Protein AF-A0A935VT20-F1 (afdb_monomer_lite)

pLDDT: mean 92.86, std 7.58, range [45.41, 98.56]

Secondary structure (DSSP, 8-state):
-HHHHHHHHHHHHHHHHHSS-S-SSPEEEETTEEE-HHHHHHHGGGTTSPP---TTT--HHHHHH----HHHHHHHHHHHHHHTTS-HHHHHHHHTSTT-HHHHH--TT-S--EE-HHHHHHHHGGGT--

Radius of gyration: 14.84 Å; chains: 1; bounding box: 34×43×32 Å

Sequence (130 aa):
MKLQKMVYFAQGVHLALYQEPLIKDIFQAWKYGPVVPGIYHTYKFYGSSPITNTEWVMDQEEMEQVKINNKAKETVDYTWGLLKETNTVKLSNWTHEDGSPWKQNYIDDANDVVIPNDDIKKYFERFLDK

Foldseek 3Di:
DQVQLLQLQLQLLLCQPPVDGLDPFFWWQDPLATGRVVVCVVCVVCPPHDDDDDCVVDHPVRVVPDDRDPSSVVSSVVSCVPPVPPDPNVSSVVRCDPQHLSVVQDDPPDGHGTRDSVSSNVVSNVVVPD

Structure (mmCIF, N/CA/C/O backbone):
data_AF-A0A935VT20-F1
#
_entry.id   AF-A0A935VT20-F1
#
loop_
_atom_site.group_PDB
_atom_site.id
_atom_site.type_symbol
_atom_site.label_atom_id
_atom_site.label_alt_id
_atom_site.label_comp_id
_atom_site.label_asym_id
_atom_site.label_entity_id
_atom_site.label_seq_id
_atom_site.pdbx_PDB_ins_code
_atom_site.Cartn_x
_atom_site.Cartn_y
_atom_site.Cartn_z
_atom_site.occupancy
_atom_site.B_iso_or_equiv
_atom_site.auth_seq_id
_atom_site.auth_comp_id
_atom_site.auth_asym_id
_atom_site.auth_atom_id
_atom_site.pdbx_PDB_model_num
ATOM 1 N N . MET A 1 1 ? 12.129 0.848 -0.391 1.00 84.88 1 MET A N 1
ATOM 2 C CA . MET A 1 1 ? 10.983 -0.078 -0.607 1.00 84.88 1 MET A CA 1
ATOM 3 C C . MET A 1 1 ? 10.021 -0.229 0.579 1.00 84.88 1 MET A C 1
ATOM 5 O O . MET A 1 1 ? 8.871 -0.555 0.322 1.00 84.88 1 MET A O 1
ATOM 9 N N . LYS A 1 2 ? 10.407 0.010 1.847 1.00 91.88 2 LYS A N 1
ATOM 10 C CA . LYS A 1 2 ? 9.490 -0.156 3.001 1.00 91.88 2 LYS A CA 1
ATOM 11 C C . LYS A 1 2 ? 8.204 0.672 2.888 1.00 91.88 2 LYS A C 1
ATOM 13 O O . LYS A 1 2 ? 7.131 0.126 3.104 1.00 91.88 2 LYS A O 1
ATOM 18 N N . LEU A 1 3 ? 8.317 1.934 2.462 1.00 94.19 3 LEU A N 1
ATOM 19 C CA . LEU A 1 3 ? 7.169 2.813 2.214 1.00 94.19 3 LEU A CA 1
ATOM 20 C C . LEU A 1 3 ? 6.150 2.176 1.254 1.00 94.19 3 LEU A C 1
ATOM 22 O O . LEU A 1 3 ? 4.983 2.070 1.594 1.00 94.19 3 LEU A O 1
ATOM 26 N N . GLN A 1 4 ? 6.605 1.652 0.111 1.00 96.38 4 GLN A N 1
ATOM 27 C CA . GLN A 1 4 ? 5.738 0.986 -0.872 1.00 96.38 4 GLN A CA 1
ATOM 28 C C . GLN A 1 4 ? 4.949 -0.180 -0.267 1.00 96.38 4 GLN A C 1
ATOM 30 O O . GLN A 1 4 ? 3.758 -0.331 -0.520 1.00 96.38 4 GLN A O 1
ATOM 35 N N . LYS A 1 5 ? 5.602 -0.991 0.576 1.00 95.75 5 LYS A N 1
ATOM 36 C CA . LYS A 1 5 ? 4.939 -2.118 1.242 1.00 95.75 5 LYS A CA 1
ATOM 37 C C . LYS A 1 5 ? 3.944 -1.650 2.293 1.00 95.75 5 LYS A C 1
ATOM 39 O O . LYS A 1 5 ? 2.844 -2.180 2.335 1.00 95.75 5 LYS A O 1
ATOM 44 N N . MET A 1 6 ? 4.292 -0.635 3.082 1.00 96.75 6 MET A N 1
ATOM 45 C CA . MET A 1 6 ? 3.371 -0.047 4.058 1.00 96.75 6 MET A CA 1
ATOM 46 C C . MET A 1 6 ? 2.098 0.475 3.397 1.00 96.75 6 MET A C 1
ATOM 48 O O . MET A 1 6 ? 1.004 0.144 3.844 1.00 96.75 6 MET A O 1
ATOM 52 N N . VAL A 1 7 ? 2.238 1.223 2.301 1.00 97.44 7 VAL A N 1
ATOM 53 C CA . VAL A 1 7 ? 1.093 1.768 1.561 1.00 97.44 7 VAL A CA 1
ATOM 54 C C . VAL A 1 7 ? 0.249 0.638 0.956 1.00 97.44 7 VAL A C 1
ATOM 56 O O . VAL A 1 7 ? -0.973 0.687 1.044 1.00 97.44 7 VAL A O 1
ATOM 59 N N . TYR A 1 8 ? 0.872 -0.421 0.423 1.00 98.31 8 TYR A N 1
ATOM 60 C CA . TYR A 1 8 ? 0.154 -1.598 -0.084 1.00 98.31 8 TYR A CA 1
ATOM 61 C C . TYR A 1 8 ? -0.655 -2.329 0.993 1.00 98.31 8 TYR A C 1
ATOM 63 O O . TYR A 1 8 ? -1.831 -2.622 0.787 1.00 98.31 8 TYR A O 1
ATOM 71 N N . PHE A 1 9 ? -0.052 -2.612 2.152 1.00 98.00 9 PHE A N 1
ATOM 72 C CA . PHE A 1 9 ? -0.768 -3.276 3.242 1.00 98.00 9 PHE A CA 1
ATOM 73 C C . PHE A 1 9 ? -1.894 -2.396 3.795 1.00 98.00 9 PHE A C 1
ATOM 75 O O . PHE A 1 9 ? -2.980 -2.910 4.043 1.00 98.00 9 PHE A O 1
ATOM 82 N N . ALA A 1 10 ? -1.682 -1.080 3.902 1.00 97.94 10 ALA A N 1
ATOM 83 C CA . ALA A 1 10 ? -2.726 -0.150 4.322 1.00 97.94 10 ALA A CA 1
ATOM 84 C C . ALA A 1 10 ? -3.889 -0.106 3.316 1.00 97.94 10 ALA A C 1
ATOM 86 O O . ALA A 1 10 ? -5.042 -0.183 3.729 1.00 97.94 10 ALA A O 1
ATOM 87 N N . GLN A 1 11 ? -3.608 -0.064 2.005 1.00 98.56 11 GLN A N 1
ATOM 88 C CA . GLN A 1 11 ? -4.631 -0.161 0.955 1.00 98.56 11 GLN A CA 1
ATOM 89 C C . GLN A 1 11 ? -5.442 -1.455 1.088 1.00 98.56 11 GLN A C 1
ATOM 91 O O . GLN A 1 11 ? -6.668 -1.415 1.032 1.00 98.56 11 GLN A O 1
ATOM 96 N N . GLY A 1 12 ? -4.772 -2.595 1.276 1.00 98.19 12 GLY A N 1
ATOM 97 C CA . GLY A 1 12 ? -5.438 -3.890 1.403 1.00 98.19 12 GLY A CA 1
ATOM 98 C C . GLY A 1 12 ? -6.324 -4.000 2.640 1.00 98.19 12 GLY A C 1
ATOM 99 O O . GLY A 1 12 ? -7.476 -4.415 2.526 1.00 98.19 12 GLY A O 1
ATOM 100 N N . VAL A 1 13 ? -5.827 -3.559 3.799 1.00 97.50 13 VAL A N 1
ATOM 101 C CA . VAL A 1 13 ? -6.623 -3.485 5.035 1.00 97.50 13 VAL A CA 1
ATOM 102 C C . VAL A 1 13 ? -7.829 -2.561 4.847 1.00 97.50 13 VAL A C 1
ATOM 104 O O . VAL A 1 13 ? -8.942 -2.937 5.208 1.00 97.50 13 VAL A O 1
ATOM 107 N N . HIS A 1 14 ? -7.636 -1.384 4.243 1.00 98.06 14 HIS A N 1
ATOM 108 C CA . HIS A 1 14 ? -8.716 -0.418 4.035 1.00 98.06 14 HIS A CA 1
ATOM 109 C C . HIS A 1 14 ? -9.809 -0.966 3.118 1.00 98.06 14 HIS A C 1
ATOM 111 O O . HIS A 1 14 ? -10.989 -0.894 3.453 1.00 98.06 14 HIS A O 1
ATOM 117 N N . LEU A 1 15 ? -9.410 -1.555 1.987 1.00 98.25 15 LEU A N 1
ATOM 118 C CA . LEU A 1 15 ? -10.328 -2.160 1.027 1.00 98.25 15 LEU A CA 1
ATOM 119 C C . LEU A 1 15 ? -11.151 -3.273 1.673 1.00 98.25 15 LEU A C 1
ATOM 121 O O . LEU A 1 15 ? -12.358 -3.331 1.455 1.00 98.25 15 LEU A O 1
ATOM 125 N N . ALA A 1 16 ? -10.517 -4.130 2.475 1.00 97.19 16 ALA A N 1
ATOM 126 C CA . ALA A 1 16 ? -11.205 -5.226 3.143 1.00 97.19 16 ALA A CA 1
ATOM 127 C C . ALA A 1 16 ? -12.219 -4.713 4.182 1.00 97.19 16 ALA A C 1
ATOM 129 O O . ALA A 1 16 ? -13.367 -5.156 4.188 1.00 97.19 16 ALA A O 1
ATOM 130 N N . LEU A 1 17 ? -11.825 -3.748 5.021 1.00 96.00 17 LEU A N 1
ATOM 131 C CA . LEU A 1 17 ? -12.675 -3.224 6.098 1.00 96.00 17 LEU A CA 1
ATOM 132 C C . LEU A 1 17 ? -13.803 -2.313 5.601 1.00 96.00 17 LEU A C 1
ATOM 134 O O . LEU A 1 17 ? -14.910 -2.351 6.135 1.00 96.00 17 LEU A O 1
ATOM 138 N N . TYR A 1 18 ? -13.523 -1.470 4.608 1.00 96.69 18 TYR A N 1
ATOM 139 C CA . TYR A 1 18 ? -14.401 -0.356 4.242 1.00 96.69 18 TYR A CA 1
ATOM 140 C C . TYR A 1 18 ? -14.948 -0.429 2.823 1.00 96.69 18 TYR A C 1
ATOM 142 O O . TYR A 1 18 ? -15.792 0.394 2.474 1.00 96.69 18 TYR A O 1
ATOM 150 N N . GLN A 1 19 ? -14.511 -1.410 2.025 1.00 96.75 19 GLN A N 1
ATOM 151 C CA . GLN A 1 19 ? -14.983 -1.632 0.654 1.00 96.75 19 GLN A CA 1
ATOM 152 C C . GLN A 1 19 ? -14.749 -0.427 -0.279 1.00 96.75 19 GLN A C 1
ATOM 154 O O . GLN A 1 19 ? -15.378 -0.311 -1.329 1.00 96.75 19 GLN A O 1
ATOM 159 N N . GLU A 1 20 ? -13.814 0.452 0.084 1.00 96.56 20 GLU A N 1
ATOM 160 C CA . GLU A 1 20 ? -13.393 1.631 -0.673 1.00 96.56 20 GLU A CA 1
ATOM 161 C C . GLU A 1 20 ? -11.855 1.733 -0.666 1.00 96.56 20 GLU A C 1
ATOM 163 O O . GLU A 1 20 ? -11.214 1.176 0.228 1.00 96.56 20 GLU A O 1
ATOM 168 N N . PRO A 1 21 ? -11.225 2.365 -1.672 1.00 97.56 21 PRO A N 1
ATOM 169 C CA . PRO A 1 21 ? -9.770 2.490 -1.723 1.00 97.56 21 PRO A CA 1
ATOM 170 C C . PRO A 1 21 ? -9.248 3.560 -0.751 1.00 97.56 21 PRO A C 1
ATOM 172 O O . PRO A 1 21 ? -9.836 4.633 -0.631 1.00 97.56 21 PRO A O 1
ATOM 175 N N . LEU A 1 22 ? -8.103 3.296 -0.106 1.00 97.38 22 LEU A N 1
ATOM 176 C CA . LEU A 1 22 ? -7.438 4.259 0.785 1.00 97.38 22 LEU A CA 1
ATOM 177 C C . LEU A 1 22 ? -6.800 5.403 -0.006 1.00 97.38 22 LEU A C 1
ATOM 179 O O . LEU A 1 22 ? -6.861 6.562 0.401 1.00 97.38 22 LEU A O 1
ATOM 183 N N . ILE A 1 23 ? -6.167 5.064 -1.130 1.00 95.81 23 ILE A N 1
ATOM 184 C CA . ILE A 1 23 ? -5.535 6.014 -2.047 1.00 95.81 23 ILE A CA 1
ATOM 185 C C . ILE A 1 23 ? -6.152 5.910 -3.438 1.00 95.81 23 ILE A C 1
ATOM 187 O O . ILE A 1 23 ? -6.662 4.863 -3.838 1.00 95.81 23 ILE A O 1
ATOM 191 N N . LYS A 1 24 ? -6.078 7.007 -4.195 1.00 95.06 24 LYS A N 1
ATOM 192 C CA . LYS A 1 24 ? -6.550 7.057 -5.587 1.00 95.06 24 LYS A CA 1
ATOM 193 C C . LYS A 1 24 ? -5.549 6.460 -6.574 1.00 95.06 24 LYS A C 1
ATOM 195 O O . LYS A 1 24 ? -5.940 6.094 -7.678 1.00 95.06 24 LYS A O 1
ATOM 200 N N . ASP A 1 25 ? -4.275 6.399 -6.193 1.00 96.81 25 ASP A N 1
ATOM 201 C CA . ASP A 1 25 ? -3.231 5.841 -7.039 1.00 96.81 25 ASP A CA 1
ATOM 202 C C . ASP A 1 25 ? -3.401 4.335 -7.243 1.00 96.81 25 ASP A C 1
ATOM 204 O O . ASP A 1 25 ? -3.964 3.615 -6.416 1.00 96.81 25 ASP A O 1
ATOM 208 N N . ILE A 1 26 ? -2.851 3.859 -8.354 1.00 97.50 26 ILE A N 1
ATOM 209 C CA . ILE A 1 26 ? -2.830 2.444 -8.700 1.00 97.50 26 ILE A CA 1
ATOM 210 C C . ILE A 1 26 ? -1.569 1.760 -8.178 1.00 97.50 26 ILE A C 1
ATOM 212 O O . ILE A 1 26 ? -0.488 2.351 -8.109 1.00 97.50 26 ILE A O 1
ATOM 216 N N . PHE A 1 27 ? -1.702 0.471 -7.886 1.00 98.50 27 PHE A N 1
ATOM 217 C CA . PHE A 1 27 ? -0.563 -0.412 -7.689 1.00 98.50 27 PHE A CA 1
ATOM 218 C C . PHE A 1 27 ? -0.209 -1.113 -8.992 1.00 98.50 27 PHE A C 1
ATOM 220 O O . PHE A 1 27 ? -1.088 -1.548 -9.731 1.00 98.50 27 PHE A O 1
ATOM 227 N N . GLN A 1 28 ? 1.087 -1.268 -9.234 1.00 98.31 28 GLN A N 1
ATOM 228 C CA . GLN A 1 28 ? 1.640 -2.078 -10.308 1.00 98.31 28 GLN A CA 1
ATOM 229 C C . GLN A 1 28 ? 2.445 -3.248 -9.741 1.00 98.31 28 GLN A C 1
ATOM 231 O O . GLN A 1 28 ? 3.100 -3.125 -8.698 1.00 98.31 28 GLN A O 1
ATOM 236 N N . ALA A 1 29 ? 2.409 -4.388 -10.426 1.00 97.94 29 ALA A N 1
ATOM 237 C CA . ALA A 1 29 ? 3.149 -5.586 -10.063 1.00 97.94 29 ALA A CA 1
ATOM 238 C C . ALA A 1 29 ? 4.590 -5.502 -10.579 1.00 97.94 29 ALA A C 1
ATOM 240 O O . ALA A 1 29 ? 4.889 -5.928 -11.684 1.00 97.94 29 ALA A O 1
ATOM 241 N N . TRP A 1 30 ? 5.497 -4.941 -9.776 1.00 96.81 30 TRP A N 1
ATOM 242 C CA . TRP A 1 30 ? 6.920 -4.854 -10.128 1.00 96.81 30 TRP A CA 1
ATOM 243 C C . TRP A 1 30 ? 7.688 -6.073 -9.619 1.00 96.81 30 TRP A C 1
ATOM 245 O O . TRP A 1 30 ? 7.244 -6.741 -8.688 1.00 96.81 30 TRP A O 1
ATOM 255 N N . LYS A 1 31 ? 8.902 -6.306 -10.127 1.00 94.31 31 LYS A N 1
ATOM 256 C CA . LYS A 1 31 ? 9.772 -7.438 -9.733 1.00 94.31 31 LYS A CA 1
ATOM 257 C C . LYS A 1 31 ? 9.910 -7.682 -8.221 1.00 94.31 31 LYS A C 1
ATOM 259 O O . LYS A 1 31 ? 10.049 -8.819 -7.792 1.00 94.31 31 LYS A O 1
ATOM 264 N N . TYR A 1 32 ? 9.906 -6.623 -7.409 1.00 92.81 32 TYR A N 1
ATOM 265 C CA . TYR A 1 32 ? 10.064 -6.709 -5.949 1.00 92.81 32 TYR A CA 1
ATOM 266 C C . TYR A 1 32 ? 8.745 -6.483 -5.201 1.00 92.81 32 TYR A C 1
ATOM 268 O O . TYR A 1 32 ? 8.725 -5.960 -4.081 1.00 92.81 32 TYR A O 1
ATOM 276 N N . GLY A 1 33 ? 7.625 -6.840 -5.822 1.00 95.88 33 GLY A N 1
ATOM 277 C CA . GLY A 1 33 ? 6.280 -6.737 -5.274 1.00 95.88 33 GLY A CA 1
ATOM 278 C C . GLY A 1 33 ? 5.523 -5.476 -5.733 1.00 95.88 33 GLY A C 1
ATOM 279 O O . GLY A 1 33 ? 6.024 -4.712 -6.554 1.00 95.88 33 GLY A O 1
ATOM 280 N N . PRO A 1 34 ? 4.343 -5.204 -5.152 1.00 97.62 34 PRO A N 1
ATOM 281 C CA . PRO A 1 34 ? 3.487 -4.080 -5.522 1.00 97.62 34 PRO A CA 1
ATOM 282 C C . PRO A 1 34 ? 4.166 -2.728 -5.280 1.00 97.62 34 PRO A C 1
ATOM 284 O O . PRO A 1 34 ? 4.868 -2.557 -4.268 1.00 97.62 34 PRO A O 1
ATOM 287 N N . VAL A 1 35 ? 3.944 -1.794 -6.208 1.00 97.81 35 VAL A N 1
ATOM 288 C CA . VAL A 1 35 ? 4.505 -0.436 -6.220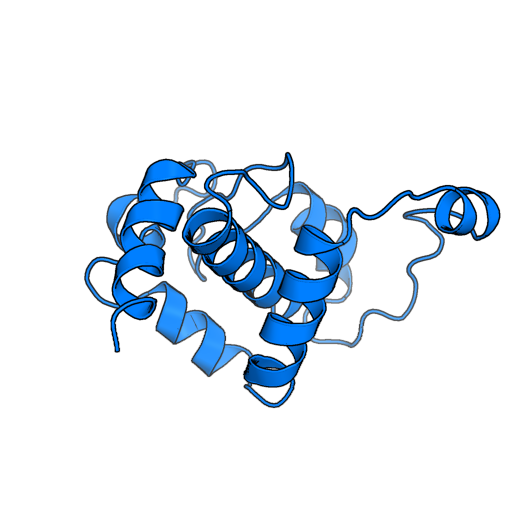 1.00 97.81 35 VAL A CA 1
ATOM 289 C C . VAL A 1 35 ? 3.458 0.568 -6.693 1.00 97.81 35 VAL A C 1
ATOM 291 O O . VAL A 1 35 ? 2.810 0.348 -7.709 1.00 97.81 35 VAL A O 1
ATOM 294 N N . VAL A 1 36 ? 3.344 1.696 -5.993 1.00 98.12 36 VAL A N 1
ATOM 295 C CA . VAL A 1 36 ? 2.728 2.924 -6.508 1.00 98.12 36 VAL A CA 1
ATOM 296 C C . VAL A 1 36 ? 3.806 3.728 -7.246 1.00 98.12 36 VAL A C 1
ATOM 298 O O . VAL A 1 36 ? 4.745 4.206 -6.589 1.00 98.12 36 VAL A O 1
ATOM 301 N N . PRO A 1 37 ? 3.721 3.901 -8.579 1.00 97.00 37 PRO A N 1
ATOM 302 C CA . PRO A 1 37 ? 4.794 4.519 -9.363 1.00 97.00 37 PRO A CA 1
ATOM 303 C C . PRO A 1 37 ? 5.105 5.951 -8.942 1.00 97.00 37 PRO A C 1
ATOM 305 O O . PRO A 1 37 ? 6.277 6.298 -8.814 1.00 97.00 37 PRO A O 1
ATOM 308 N N . GLY A 1 38 ? 4.075 6.755 -8.649 1.00 95.19 38 GLY A N 1
ATOM 309 C CA . GLY A 1 38 ? 4.239 8.134 -8.178 1.00 95.19 38 GLY A CA 1
ATOM 310 C C . GLY A 1 38 ? 5.118 8.200 -6.931 1.00 95.19 38 GLY A C 1
ATOM 311 O O . GLY A 1 38 ? 6.178 8.818 -6.949 1.00 95.19 38 GLY A O 1
ATOM 312 N N . ILE A 1 39 ? 4.764 7.438 -5.890 1.00 95.00 39 ILE A N 1
ATOM 313 C CA . ILE A 1 39 ? 5.550 7.348 -4.650 1.00 95.00 39 ILE A CA 1
ATOM 314 C C . ILE A 1 39 ? 6.975 6.842 -4.928 1.00 95.00 39 ILE A C 1
ATOM 316 O O . ILE A 1 39 ? 7.937 7.315 -4.321 1.00 95.00 39 ILE A O 1
ATOM 320 N N . TYR A 1 40 ? 7.151 5.878 -5.840 1.00 95.31 40 TYR A N 1
ATOM 321 C CA . TYR A 1 40 ? 8.483 5.365 -6.163 1.00 95.31 40 TYR A CA 1
ATOM 322 C C . TYR A 1 40 ? 9.338 6.450 -6.810 1.00 95.31 40 TYR A C 1
ATOM 324 O O . TYR A 1 40 ? 10.448 6.697 -6.349 1.00 95.31 40 TYR A O 1
ATOM 332 N N . HIS A 1 41 ? 8.835 7.123 -7.841 1.00 94.00 41 HIS A N 1
ATOM 333 C CA . HIS A 1 41 ? 9.585 8.160 -8.540 1.00 94.00 41 HIS A CA 1
ATOM 334 C C . HIS A 1 41 ? 9.905 9.358 -7.644 1.00 94.00 41 HIS A C 1
ATOM 336 O O . HIS A 1 41 ? 11.017 9.878 -7.749 1.00 94.00 41 HIS A O 1
ATOM 342 N N . THR A 1 42 ? 9.010 9.705 -6.716 1.00 92.31 42 THR A N 1
ATOM 343 C CA . THR A 1 42 ? 9.235 10.762 -5.723 1.00 92.31 42 THR A CA 1
ATOM 344 C C . THR A 1 42 ? 10.340 10.424 -4.728 1.00 92.31 42 THR A C 1
ATOM 346 O O . THR A 1 42 ? 11.055 11.322 -4.316 1.00 92.31 42 THR A O 1
ATOM 349 N N . TYR A 1 43 ? 10.530 9.157 -4.341 1.00 93.12 43 TYR A N 1
ATOM 350 C CA . TYR A 1 43 ? 11.469 8.809 -3.258 1.00 93.12 43 TYR A CA 1
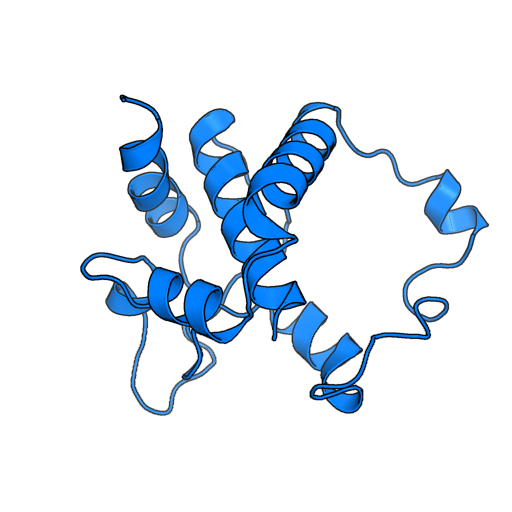ATOM 351 C C . TYR A 1 43 ? 12.615 7.869 -3.657 1.00 93.12 43 TYR A C 1
ATOM 353 O O . TYR A 1 43 ? 13.459 7.544 -2.820 1.00 93.12 43 TYR A O 1
ATOM 361 N N . LYS A 1 44 ? 12.699 7.420 -4.918 1.00 92.25 44 LYS A N 1
ATOM 362 C CA . LYS A 1 44 ? 13.694 6.420 -5.360 1.00 92.25 44 LYS A CA 1
ATOM 363 C C . LYS A 1 44 ? 15.144 6.836 -5.113 1.00 92.25 44 LYS A C 1
ATOM 365 O O . LYS A 1 44 ? 15.982 5.966 -4.898 1.00 92.25 44 LYS A O 1
ATOM 370 N N . PHE A 1 45 ? 15.442 8.134 -5.120 1.00 92.81 45 PHE A N 1
ATOM 371 C CA . PHE A 1 45 ? 16.800 8.651 -4.938 1.00 92.81 45 PHE A CA 1
ATOM 372 C C . PHE A 1 45 ? 17.346 8.445 -3.519 1.00 92.81 45 PHE A C 1
ATOM 374 O O . PHE A 1 45 ? 18.559 8.413 -3.342 1.00 92.81 45 PHE A O 1
ATOM 381 N N . TYR A 1 46 ? 16.479 8.227 -2.523 1.00 92.44 46 TYR A N 1
ATOM 382 C CA . TYR A 1 46 ? 16.907 7.822 -1.181 1.00 92.44 46 TYR A CA 1
ATOM 383 C C . TYR A 1 46 ? 17.396 6.369 -1.127 1.00 92.44 46 TYR A C 1
ATOM 385 O O . TYR A 1 46 ? 18.143 6.001 -0.223 1.00 92.44 46 TYR A O 1
ATOM 393 N N . GLY A 1 47 ? 16.994 5.521 -2.079 1.00 89.00 47 GLY A N 1
ATOM 394 C CA . GLY A 1 47 ? 17.376 4.111 -2.108 1.00 89.00 47 GLY A CA 1
ATOM 395 C C . GLY A 1 47 ? 17.005 3.370 -0.816 1.00 89.00 47 GLY A C 1
ATOM 396 O O . GLY A 1 47 ? 15.824 3.186 -0.500 1.00 89.00 47 GLY A O 1
ATOM 397 N N . SER A 1 48 ? 18.024 2.894 -0.096 1.00 86.94 48 SER A N 1
ATOM 398 C CA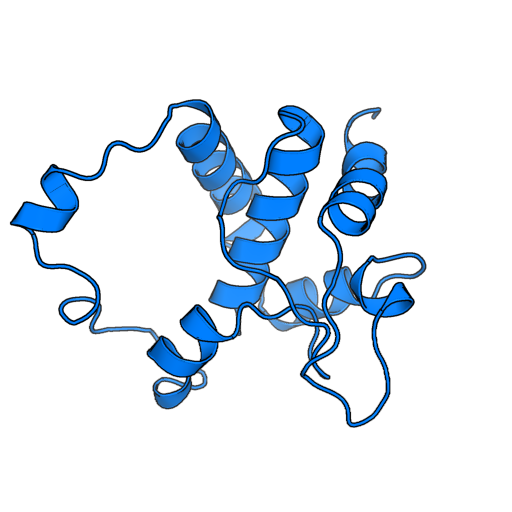 . SER A 1 48 ? 17.894 2.236 1.213 1.00 86.94 48 SER A CA 1
ATOM 399 C C . SER A 1 48 ? 18.049 3.184 2.405 1.00 86.94 48 SER A C 1
ATOM 401 O O . SER A 1 48 ? 17.836 2.754 3.538 1.00 86.94 48 SER A O 1
ATOM 403 N N . SER A 1 49 ? 18.436 4.436 2.170 1.00 92.06 49 SER A N 1
ATOM 404 C CA . SER A 1 49 ? 18.620 5.440 3.215 1.00 92.06 49 SER A CA 1
ATOM 405 C C . SER A 1 49 ? 17.273 5.975 3.721 1.00 92.06 49 SER A C 1
ATOM 407 O O . SER A 1 49 ? 16.268 5.895 3.007 1.00 92.06 49 SER A O 1
ATOM 409 N N . PRO A 1 50 ? 17.224 6.529 4.946 1.00 90.88 50 PRO A N 1
ATOM 410 C CA . PRO A 1 50 ? 16.038 7.218 5.444 1.00 90.88 50 PRO A CA 1
ATOM 411 C C . PRO A 1 50 ? 15.604 8.358 4.514 1.00 90.88 50 PRO A C 1
ATOM 413 O O . PRO A 1 50 ? 16.444 9.076 3.974 1.00 90.88 50 PRO A O 1
ATOM 416 N N . ILE A 1 51 ? 14.289 8.537 4.363 1.00 90.75 51 ILE A N 1
ATOM 417 C CA . ILE A 1 51 ? 13.711 9.715 3.708 1.00 90.75 51 ILE A CA 1
ATOM 418 C C . ILE A 1 51 ? 13.819 10.870 4.703 1.00 90.75 51 ILE A C 1
ATOM 420 O O . ILE A 1 51 ? 13.247 10.795 5.788 1.00 90.75 51 ILE A O 1
ATOM 424 N N . THR A 1 52 ? 14.574 11.907 4.352 1.00 90.56 52 THR A N 1
ATOM 425 C CA . THR A 1 52 ? 14.876 13.036 5.250 1.00 90.56 52 THR A CA 1
ATOM 426 C C . THR A 1 52 ? 14.280 14.365 4.804 1.00 90.56 52 THR A C 1
ATOM 428 O O . THR A 1 52 ? 14.272 15.303 5.590 1.00 90.56 52 THR A O 1
ATOM 431 N N . ASN A 1 53 ? 13.782 14.463 3.569 1.00 85.56 53 ASN A N 1
ATOM 432 C CA . ASN A 1 53 ? 13.116 15.656 3.058 1.00 85.56 53 ASN A CA 1
ATOM 433 C C . ASN A 1 53 ? 11.776 15.258 2.429 1.00 85.56 53 ASN A C 1
ATOM 435 O O . ASN A 1 53 ? 11.710 14.428 1.516 1.00 85.56 53 ASN A O 1
ATOM 439 N N . THR A 1 54 ? 10.711 15.861 2.942 1.00 82.75 54 THR A N 1
ATOM 440 C CA . THR A 1 54 ? 9.333 15.716 2.463 1.00 82.75 54 THR A CA 1
ATOM 441 C C . THR A 1 54 ? 8.717 17.054 2.046 1.00 82.75 54 THR A C 1
ATOM 443 O O . THR A 1 54 ? 7.573 17.064 1.612 1.00 82.75 54 THR A O 1
ATOM 446 N N . GLU A 1 55 ? 9.463 18.158 2.129 1.00 76.94 55 GLU A N 1
ATOM 447 C CA . GLU A 1 55 ? 8.978 19.535 1.921 1.00 76.94 55 GLU A CA 1
ATOM 448 C C . GLU A 1 55 ? 8.550 19.803 0.472 1.00 76.94 55 GLU A C 1
ATOM 450 O O . GLU A 1 55 ? 7.658 20.595 0.214 1.00 76.94 55 GLU A O 1
ATOM 455 N N . TRP A 1 56 ? 9.145 19.101 -0.490 1.00 76.50 56 TRP A N 1
ATOM 456 C CA . TRP A 1 56 ? 8.766 19.151 -1.907 1.00 76.50 56 TRP A CA 1
ATOM 457 C C . TRP A 1 56 ? 7.471 18.407 -2.255 1.00 76.50 56 TRP A C 1
ATOM 459 O O . TRP A 1 56 ? 7.056 18.438 -3.412 1.00 76.50 56 TRP A O 1
ATOM 469 N N . VAL A 1 57 ? 6.860 17.695 -1.302 1.00 77.50 57 VAL A N 1
ATOM 470 C CA . VAL A 1 57 ? 5.578 17.016 -1.539 1.00 77.50 57 VAL A CA 1
ATOM 471 C C . VAL A 1 57 ? 4.421 17.948 -1.240 1.00 77.50 57 VAL A C 1
ATOM 473 O O . VAL A 1 57 ? 3.521 18.051 -2.064 1.00 77.50 57 VAL A O 1
ATOM 476 N N . MET A 1 58 ? 4.469 18.593 -0.079 1.00 76.69 58 MET A N 1
ATOM 477 C CA . MET A 1 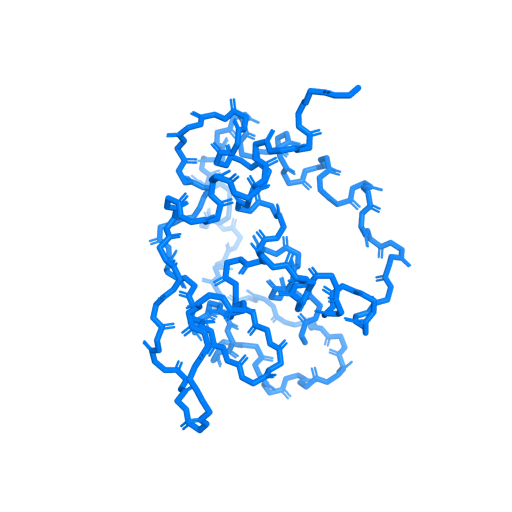58 ? 3.503 19.574 0.390 1.00 76.69 58 MET A CA 1
ATOM 478 C C . MET A 1 58 ? 4.181 20.486 1.409 1.00 76.69 58 MET A C 1
ATOM 480 O O . MET A 1 58 ? 4.996 20.009 2.213 1.00 76.69 58 MET A O 1
ATOM 484 N N . ASP A 1 59 ? 3.809 21.760 1.417 1.00 83.00 59 ASP A N 1
ATOM 485 C CA . ASP A 1 59 ? 4.210 22.665 2.490 1.00 83.00 59 ASP A CA 1
ATOM 486 C C . ASP A 1 59 ? 3.362 22.467 3.768 1.00 83.00 59 ASP A C 1
ATOM 488 O O . ASP A 1 59 ? 2.438 21.649 3.828 1.00 83.00 59 ASP A O 1
ATOM 492 N N . GLN A 1 60 ? 3.728 23.173 4.844 1.00 80.19 60 GLN A N 1
ATOM 493 C CA . GLN A 1 60 ? 3.034 23.056 6.131 1.00 80.19 60 GLN A CA 1
ATOM 494 C C . GLN A 1 60 ? 1.578 23.538 6.059 1.00 80.19 60 GLN A C 1
ATOM 496 O O . GLN A 1 60 ? 0.714 22.936 6.692 1.00 80.19 60 GLN A O 1
ATOM 501 N N . GLU A 1 61 ? 1.296 24.582 5.278 1.00 83.88 61 GLU A N 1
ATOM 502 C CA . GLU A 1 61 ? -0.054 25.131 5.137 1.00 83.88 61 GLU A CA 1
ATOM 503 C C . GLU A 1 61 ? -0.947 24.141 4.382 1.00 83.88 61 GLU A C 1
ATOM 505 O O . GLU A 1 61 ? -2.050 23.820 4.831 1.00 83.88 61 GLU A O 1
ATOM 510 N N . GLU A 1 62 ? -0.442 23.559 3.294 1.00 83.12 62 GLU A N 1
ATOM 511 C CA . GLU A 1 62 ? -1.114 22.487 2.565 1.00 83.12 62 GLU A CA 1
ATOM 512 C C . GLU A 1 62 ? -1.370 21.276 3.469 1.00 83.12 62 GLU A C 1
ATOM 514 O O . GLU A 1 62 ? -2.467 20.711 3.446 1.00 83.12 62 GLU A O 1
ATOM 519 N N . MET A 1 63 ? -0.391 20.890 4.296 1.00 79.38 63 MET A N 1
ATOM 520 C CA . MET A 1 63 ? -0.537 19.789 5.252 1.00 79.38 63 MET A CA 1
ATOM 521 C C . MET A 1 63 ? -1.656 20.024 6.265 1.00 79.38 63 MET A C 1
ATOM 523 O O . MET A 1 63 ? -2.432 19.103 6.531 1.00 79.38 63 MET A O 1
ATOM 527 N N . GLU A 1 64 ? -1.768 21.233 6.808 1.00 81.75 64 GLU A N 1
ATOM 528 C CA . GLU A 1 64 ? -2.820 21.594 7.765 1.00 81.75 64 GLU A CA 1
ATOM 529 C C . GLU A 1 64 ? -4.224 21.554 7.143 1.00 81.75 64 GLU A C 1
ATOM 531 O O . GLU A 1 64 ? -5.208 21.277 7.834 1.00 81.75 64 GLU A O 1
ATOM 536 N N . GLN A 1 65 ? -4.330 21.776 5.830 1.00 83.44 65 GLN A N 1
ATOM 537 C CA . GLN A 1 65 ? -5.600 21.723 5.102 1.00 83.44 65 GLN A CA 1
ATOM 538 C C . GLN A 1 65 ? -6.013 20.305 4.682 1.00 83.44 65 GLN A C 1
ATOM 540 O O . GLN A 1 65 ? -7.168 20.097 4.280 1.00 83.44 65 GLN A O 1
ATOM 545 N N . VAL A 1 66 ? -5.123 19.306 4.774 1.00 82.31 66 VAL A N 1
ATOM 546 C CA . VAL A 1 66 ? -5.475 17.926 4.416 1.00 82.31 66 VAL A CA 1
ATOM 547 C C . VAL A 1 66 ? -6.494 17.367 5.396 1.00 82.31 66 VAL A C 1
ATOM 549 O O . VAL A 1 66 ? -6.213 17.035 6.546 1.00 82.31 66 VAL A O 1
ATOM 552 N N . LYS A 1 67 ? -7.704 17.159 4.883 1.00 83.75 67 LYS A N 1
ATOM 553 C CA . LYS A 1 67 ? -8.758 16.437 5.590 1.00 83.75 67 LYS A CA 1
ATOM 554 C C . LYS A 1 67 ? -8.586 14.940 5.369 1.00 83.75 67 LYS A C 1
ATOM 556 O O . LYS A 1 67 ? -9.042 14.395 4.365 1.00 83.75 67 LYS A O 1
ATOM 561 N N . ILE A 1 68 ? -7.950 14.272 6.325 1.00 85.00 68 ILE A N 1
ATOM 562 C CA . ILE A 1 68 ? -7.907 12.807 6.379 1.00 85.00 68 ILE A CA 1
ATOM 563 C C . ILE A 1 68 ? -9.209 12.320 7.019 1.00 85.00 68 ILE A C 1
ATOM 565 O O . ILE A 1 68 ? -9.563 12.752 8.115 1.00 85.00 68 ILE A O 1
ATOM 569 N N . ASN A 1 69 ? -9.943 11.430 6.345 1.00 90.00 69 ASN A N 1
ATOM 570 C CA . ASN A 1 69 ? -11.129 10.824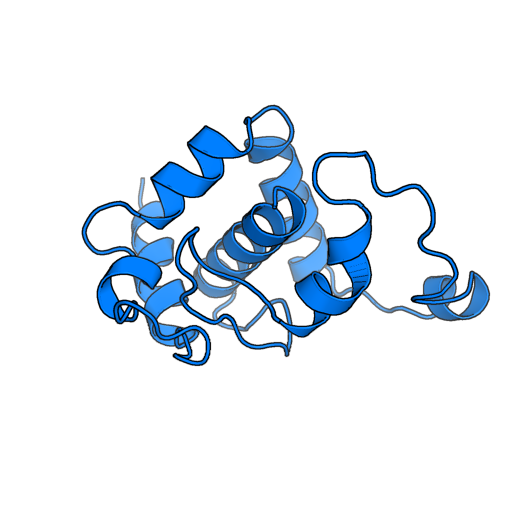 6.950 1.00 90.00 69 ASN A CA 1
ATOM 571 C C . ASN A 1 69 ? -10.719 9.882 8.110 1.00 90.00 69 ASN A C 1
ATOM 573 O O . ASN A 1 69 ? -9.618 9.326 8.118 1.00 90.00 69 ASN A O 1
ATOM 577 N N . ASN A 1 70 ? -11.610 9.666 9.083 1.00 94.94 70 ASN A N 1
ATOM 578 C CA . ASN A 1 70 ? -11.287 8.847 10.259 1.00 94.94 70 ASN A CA 1
ATOM 579 C C . ASN A 1 70 ? -10.924 7.396 9.902 1.00 94.94 70 ASN A C 1
ATOM 581 O O . ASN A 1 70 ? -9.951 6.875 10.435 1.00 94.94 70 ASN A O 1
ATOM 585 N N . LYS A 1 71 ? -11.624 6.773 8.943 1.00 96.19 71 LYS A N 1
ATOM 586 C CA . LYS A 1 71 ? -11.353 5.392 8.502 1.00 96.19 71 LYS A CA 1
ATOM 587 C C . LYS A 1 71 ? -9.931 5.226 7.955 1.00 96.19 71 LYS A C 1
ATOM 589 O O . LYS A 1 71 ? -9.261 4.224 8.207 1.00 96.19 71 LYS A O 1
ATOM 594 N N . ALA A 1 72 ? -9.468 6.204 7.181 1.00 95.62 72 ALA A N 1
ATOM 595 C CA . ALA A 1 72 ? -8.142 6.248 6.587 1.00 95.62 72 ALA A CA 1
ATOM 596 C C . ALA A 1 72 ? -7.088 6.391 7.684 1.00 95.62 72 ALA A C 1
ATOM 598 O O . ALA A 1 72 ? -6.134 5.614 7.714 1.00 95.62 72 ALA A O 1
ATOM 599 N N . LYS A 1 73 ? -7.308 7.311 8.632 1.00 95.44 73 LYS A N 1
ATOM 600 C CA . LYS A 1 73 ? -6.430 7.480 9.794 1.00 95.44 73 LYS A CA 1
ATOM 601 C C . LYS A 1 73 ? -6.332 6.193 10.619 1.00 95.44 73 LYS A C 1
ATOM 603 O O . LYS A 1 73 ? -5.228 5.728 10.880 1.00 95.44 73 LYS A O 1
ATOM 608 N N . GLU A 1 74 ? -7.466 5.590 10.963 1.00 96.19 74 GLU A N 1
ATOM 609 C CA . GLU A 1 74 ? -7.529 4.326 11.707 1.00 96.19 74 GLU A CA 1
ATOM 610 C C . GLU A 1 74 ? -6.783 3.204 10.982 1.00 96.19 74 GLU A C 1
ATOM 612 O O . GLU A 1 74 ? -6.023 2.461 11.600 1.00 96.19 74 GLU A O 1
ATOM 617 N N . THR A 1 75 ? -6.934 3.114 9.658 1.00 96.75 75 THR A N 1
ATOM 618 C CA . THR A 1 75 ? -6.234 2.102 8.856 1.00 96.75 75 THR A CA 1
ATOM 619 C C . THR A 1 75 ? -4.725 2.301 8.870 1.00 96.75 75 THR A C 1
ATOM 621 O O . THR A 1 75 ? -3.976 1.331 9.015 1.00 96.75 75 THR A O 1
ATOM 624 N N . VAL A 1 76 ? -4.270 3.544 8.706 1.00 96.12 76 VAL A N 1
ATOM 625 C CA . VAL A 1 76 ? -2.842 3.878 8.721 1.00 96.12 76 VAL A CA 1
ATOM 626 C C . VAL A 1 76 ? -2.249 3.584 10.096 1.00 96.12 76 VAL A C 1
ATOM 628 O O . VAL A 1 76 ? -1.227 2.904 10.167 1.00 96.12 76 VAL A O 1
ATOM 631 N N . ASP A 1 77 ? -2.912 4.008 11.173 1.00 96.38 77 ASP A N 1
ATOM 632 C CA . ASP A 1 77 ? -2.459 3.772 12.547 1.00 96.38 77 ASP A CA 1
ATOM 633 C C . ASP A 1 77 ? -2.401 2.272 12.875 1.00 96.38 77 ASP A C 1
ATOM 635 O O . ASP A 1 77 ? -1.398 1.789 13.407 1.00 96.38 77 ASP A O 1
ATOM 639 N N . TYR A 1 78 ? -3.439 1.516 12.503 1.00 95.56 78 TYR A N 1
ATOM 640 C CA . TYR A 1 78 ? -3.489 0.064 12.682 1.00 95.56 78 TYR A CA 1
ATOM 641 C C . TYR A 1 78 ? -2.366 -0.640 11.912 1.00 95.56 78 TYR A C 1
ATOM 643 O O . TYR A 1 78 ? -1.584 -1.402 12.486 1.00 95.56 78 TYR A O 1
ATOM 651 N N . THR A 1 79 ? -2.234 -0.339 10.618 1.00 95.94 79 THR A N 1
ATOM 652 C CA . THR A 1 79 ? -1.204 -0.938 9.757 1.00 95.94 79 THR A CA 1
ATOM 653 C C . THR A 1 79 ? 0.195 -0.600 10.268 1.00 95.94 79 THR A C 1
ATOM 655 O O . THR A 1 79 ? 1.068 -1.468 10.327 1.00 95.94 79 THR A O 1
ATOM 658 N N . TRP A 1 80 ? 0.416 0.645 10.692 1.00 96.19 80 TRP A N 1
ATOM 659 C CA . TRP A 1 80 ? 1.677 1.075 11.286 1.00 96.19 80 TRP A CA 1
ATOM 660 C C . TRP A 1 80 ? 1.986 0.311 12.575 1.00 96.19 80 TRP A C 1
ATOM 662 O O . TRP A 1 80 ? 3.092 -0.214 12.722 1.00 96.19 80 TRP A O 1
ATOM 672 N N . GLY A 1 81 ? 1.011 0.193 13.479 1.00 97.25 81 GLY A N 1
ATOM 673 C CA . GLY A 1 81 ? 1.146 -0.550 14.732 1.00 97.25 81 GLY A CA 1
ATOM 674 C C . GLY A 1 81 ? 1.559 -2.008 14.522 1.00 97.25 81 GLY A C 1
ATOM 675 O O . GLY A 1 81 ? 2.425 -2.503 15.242 1.00 97.25 81 GLY A O 1
ATOM 676 N N . LEU A 1 82 ? 1.009 -2.663 13.498 1.00 93.81 82 LEU A N 1
ATOM 677 C CA . LEU A 1 82 ? 1.348 -4.045 13.152 1.00 93.81 82 LEU A CA 1
ATOM 678 C C . LEU A 1 82 ? 2.724 -4.191 12.495 1.00 93.81 82 LEU A C 1
ATOM 680 O O . LEU A 1 82 ? 3.439 -5.164 12.742 1.00 93.81 82 LEU A O 1
ATOM 684 N N . LEU A 1 83 ? 3.082 -3.267 11.602 1.00 95.25 83 LEU A N 1
ATOM 685 C CA . LEU A 1 83 ? 4.139 -3.516 10.622 1.00 95.25 83 LEU A CA 1
ATOM 686 C C . LEU A 1 83 ? 5.421 -2.718 10.853 1.00 95.25 83 LEU A C 1
ATOM 688 O O . LEU A 1 83 ? 6.441 -3.054 10.245 1.00 95.25 83 LEU A O 1
ATOM 692 N N . LYS A 1 84 ? 5.420 -1.668 11.686 1.00 94.50 84 LYS A N 1
ATOM 693 C CA . LYS A 1 84 ? 6.557 -0.729 11.792 1.00 94.50 84 LYS A CA 1
ATOM 694 C C . LYS A 1 84 ? 7.884 -1.393 12.165 1.00 94.50 84 LYS A C 1
ATOM 696 O O . LYS A 1 84 ? 8.909 -1.021 11.600 1.00 94.50 84 LYS A O 1
ATOM 701 N N . GLU A 1 85 ? 7.865 -2.427 13.002 1.00 95.31 85 GLU A N 1
ATOM 702 C CA . GLU A 1 85 ? 9.067 -3.181 13.400 1.00 95.31 85 GLU A CA 1
ATOM 703 C C . GLU A 1 85 ? 9.430 -4.294 12.403 1.00 95.31 85 GLU A C 1
ATOM 705 O O . GLU A 1 85 ? 10.487 -4.920 12.487 1.00 95.31 85 GLU A O 1
ATOM 710 N N . THR A 1 86 ? 8.575 -4.540 11.409 1.00 94.94 86 THR A N 1
ATOM 711 C CA . THR A 1 86 ? 8.830 -5.551 10.388 1.00 94.94 86 THR A CA 1
ATOM 712 C C . THR A 1 86 ? 9.860 -5.036 9.382 1.00 94.94 86 THR A C 1
ATOM 714 O O . THR A 1 86 ? 9.787 -3.908 8.873 1.00 94.94 86 THR A O 1
ATOM 717 N N . ASN A 1 87 ? 10.857 -5.871 9.085 1.00 92.06 87 ASN A N 1
ATOM 718 C CA . ASN A 1 87 ? 11.874 -5.544 8.095 1.00 92.06 87 ASN A CA 1
ATOM 719 C C . ASN A 1 87 ? 11.317 -5.624 6.660 1.00 92.06 87 ASN A C 1
ATOM 721 O O . ASN A 1 87 ? 10.369 -6.352 6.363 1.00 92.06 87 ASN A O 1
ATOM 725 N N . THR A 1 88 ? 11.942 -4.879 5.748 1.00 87.62 88 THR A N 1
ATOM 726 C CA . THR A 1 88 ? 11.476 -4.728 4.362 1.00 87.62 88 THR A CA 1
ATOM 727 C C . THR A 1 88 ? 11.457 -6.041 3.576 1.00 87.62 88 THR A C 1
ATOM 729 O O . THR A 1 88 ? 10.580 -6.219 2.734 1.00 87.62 88 THR A O 1
ATOM 732 N N . VAL A 1 89 ? 12.395 -6.958 3.841 1.00 92.75 89 VAL A N 1
ATOM 733 C CA . VAL A 1 89 ? 12.470 -8.256 3.148 1.00 92.75 89 VAL A CA 1
ATOM 734 C C . VAL A 1 89 ? 11.249 -9.099 3.492 1.00 92.75 89 VAL A C 1
ATOM 736 O O . VAL A 1 89 ? 10.582 -9.601 2.594 1.00 92.75 89 VAL A O 1
ATOM 739 N N . LYS A 1 90 ? 10.890 -9.179 4.777 1.00 95.44 90 LYS A N 1
ATOM 740 C CA . LYS A 1 90 ? 9.706 -9.916 5.228 1.00 95.44 90 LYS A CA 1
ATOM 741 C C . LYS A 1 90 ? 8.419 -9.336 4.640 1.00 95.44 90 LYS A C 1
ATOM 743 O O . LYS A 1 90 ? 7.607 -10.088 4.115 1.00 95.44 90 LYS A O 1
ATOM 748 N N . LEU A 1 91 ? 8.274 -8.007 4.649 1.00 95.06 91 LEU A N 1
ATOM 749 C CA . LEU A 1 91 ? 7.142 -7.336 3.998 1.00 95.06 91 LEU A CA 1
ATOM 750 C C . LEU A 1 91 ? 7.076 -7.650 2.499 1.00 95.06 91 LEU A C 1
ATOM 752 O O . LEU A 1 91 ? 5.993 -7.851 1.962 1.00 95.06 91 LEU A O 1
ATOM 756 N N . SER A 1 92 ? 8.225 -7.698 1.818 1.00 95.06 92 SER A N 1
ATOM 757 C CA . SER A 1 92 ? 8.285 -8.086 0.409 1.00 95.06 92 SER A CA 1
ATOM 758 C C . SER A 1 92 ? 7.824 -9.527 0.218 1.00 95.06 92 SER A C 1
ATOM 760 O O . SER A 1 92 ? 6.935 -9.757 -0.596 1.00 95.06 92 SER A O 1
ATOM 762 N N . ASN A 1 93 ? 8.350 -10.475 0.994 1.00 96.75 93 ASN A N 1
ATOM 763 C CA . ASN A 1 93 ? 7.989 -11.891 0.890 1.00 96.75 93 ASN A CA 1
ATOM 764 C C . ASN A 1 93 ? 6.480 -12.107 1.049 1.00 96.75 93 ASN A C 1
ATOM 766 O O . ASN A 1 93 ? 5.880 -12.774 0.217 1.00 96.75 93 ASN A O 1
ATOM 770 N N . TRP A 1 94 ? 5.848 -11.437 2.016 1.00 96.88 94 TRP A N 1
ATOM 771 C CA . TRP A 1 94 ? 4.394 -11.494 2.198 1.00 96.88 94 TRP A CA 1
ATOM 772 C C . TRP A 1 94 ? 3.591 -11.031 0.981 1.00 96.88 94 TRP A C 1
ATOM 774 O O . TRP A 1 94 ? 2.493 -11.522 0.736 1.00 96.88 94 TRP A O 1
ATOM 784 N N . THR A 1 95 ? 4.127 -10.097 0.191 1.00 97.12 95 THR A N 1
ATOM 785 C CA . THR A 1 95 ? 3.475 -9.693 -1.063 1.00 97.12 95 THR A CA 1
ATOM 786 C C . THR A 1 95 ? 3.631 -10.710 -2.191 1.00 97.12 95 THR A C 1
ATOM 788 O O . THR A 1 95 ? 2.927 -10.575 -3.178 1.00 97.12 95 THR A O 1
ATOM 791 N N . HIS A 1 96 ? 4.510 -11.708 -2.058 1.00 97.00 96 HIS A N 1
ATOM 792 C CA . HIS A 1 96 ? 4.750 -12.759 -3.057 1.00 97.00 96 HIS A CA 1
ATOM 793 C C . HIS A 1 96 ? 4.123 -14.106 -2.670 1.00 97.00 96 HIS A C 1
ATOM 795 O O . HIS A 1 96 ? 4.292 -15.070 -3.413 1.00 97.00 96 HIS A O 1
ATOM 801 N N . GLU A 1 97 ? 3.421 -14.175 -1.533 1.00 97.12 97 GLU A N 1
ATOM 802 C CA . GLU A 1 97 ? 2.732 -15.384 -1.067 1.00 97.12 97 GLU A CA 1
ATOM 803 C C . GLU A 1 97 ? 1.788 -15.939 -2.138 1.00 97.12 97 GLU A C 1
ATOM 805 O O . GLU A 1 97 ? 1.261 -15.204 -2.989 1.00 97.12 97 GLU A O 1
ATOM 810 N N . ASP A 1 98 ? 1.559 -17.247 -2.087 1.00 95.56 98 ASP A N 1
ATOM 811 C CA . ASP A 1 98 ? 0.703 -17.919 -3.054 1.00 95.56 98 ASP A CA 1
ATOM 812 C C . ASP A 1 98 ? -0.728 -17.371 -3.007 1.00 95.56 98 ASP A C 1
ATOM 814 O O . ASP A 1 98 ? -1.327 -17.141 -1.955 1.00 95.56 98 ASP A O 1
ATOM 818 N N . GLY A 1 99 ? -1.279 -17.116 -4.194 1.00 94.94 99 GLY A N 1
ATOM 819 C CA . GLY A 1 99 ? -2.593 -16.499 -4.341 1.00 94.94 99 GLY A CA 1
ATOM 820 C C . GLY A 1 99 ? -2.641 -15.003 -4.011 1.00 94.94 99 GLY A C 1
ATOM 821 O O . GLY A 1 99 ? -3.743 -14.450 -4.007 1.00 94.94 99 GLY A O 1
ATOM 822 N N . SER A 1 100 ? -1.504 -14.341 -3.769 1.00 97.88 100 SER A N 1
ATOM 823 C CA . SER A 1 100 ? -1.447 -12.885 -3.595 1.00 97.88 100 SER A CA 1
ATOM 824 C C . SER A 1 100 ? -1.815 -12.116 -4.878 1.00 97.88 100 SER A C 1
ATOM 826 O O . SER A 1 100 ? -1.585 -12.611 -5.985 1.00 97.88 100 SER A O 1
ATOM 828 N N . PRO A 1 101 ? -2.330 -10.877 -4.762 1.00 98.31 101 PRO A N 1
ATOM 829 C CA . PRO A 1 101 ? -2.676 -10.033 -5.909 1.00 98.31 101 PRO A CA 1
ATOM 830 C C . PRO A 1 101 ? -1.479 -9.760 -6.818 1.00 98.31 101 PRO A C 1
ATOM 832 O O . PRO A 1 101 ? -1.610 -9.732 -8.037 1.00 98.31 101 PRO A O 1
ATOM 835 N N . TRP A 1 102 ? -0.292 -9.609 -6.226 1.00 98.12 102 TRP A N 1
ATOM 836 C CA . TRP A 1 102 ? 0.943 -9.465 -6.983 1.00 98.12 102 TRP A CA 1
ATOM 837 C C . TRP A 1 102 ? 1.242 -10.717 -7.807 1.00 98.12 102 TRP A C 1
ATOM 839 O O . TRP A 1 102 ? 1.480 -10.602 -9.001 1.00 98.12 102 TRP A O 1
ATOM 849 N N . LYS A 1 103 ? 1.172 -11.914 -7.209 1.00 97.31 103 LYS A N 1
ATOM 850 C CA . LYS A 1 103 ? 1.468 -13.171 -7.914 1.00 97.31 103 LYS A CA 1
ATOM 851 C C . LYS A 1 103 ? 0.503 -13.430 -9.075 1.00 97.31 103 LYS A C 1
ATOM 853 O O . LYS A 1 103 ? 0.907 -14.025 -10.066 1.00 97.31 103 LYS A O 1
ATOM 858 N N . GLN A 1 104 ? -0.747 -12.982 -8.950 1.00 97.31 104 GLN A N 1
ATOM 859 C CA . GLN A 1 104 ? -1.774 -13.106 -9.990 1.00 97.31 104 GLN A CA 1
ATOM 860 C C . GLN A 1 104 ? -1.551 -12.163 -11.180 1.00 97.31 104 GLN A C 1
ATOM 862 O O . GLN A 1 104 ? -1.937 -12.498 -12.295 1.00 97.31 104 GLN A O 1
ATOM 867 N N . ASN A 1 105 ? -0.941 -10.999 -10.944 1.00 97.31 105 ASN A N 1
ATOM 868 C CA . ASN A 1 105 ? -0.813 -9.934 -11.940 1.00 97.31 105 ASN A CA 1
ATOM 869 C C . ASN A 1 105 ? 0.637 -9.701 -12.405 1.00 97.31 105 ASN A C 1
ATOM 871 O O . ASN A 1 105 ? 0.868 -8.929 -13.326 1.00 97.31 105 ASN A O 1
ATOM 875 N N . TYR A 1 106 ? 1.636 -10.332 -11.787 1.00 97.38 106 TYR A N 1
ATOM 876 C CA . TYR A 1 106 ? 3.033 -10.159 -12.175 1.00 97.38 106 TYR A CA 1
ATOM 877 C C . TYR A 1 106 ? 3.341 -10.859 -13.501 1.00 97.38 106 TYR A C 1
ATOM 879 O O . TYR A 1 106 ? 3.094 -12.054 -13.663 1.00 97.38 106 TYR A O 1
ATOM 887 N N . ILE A 1 107 ? 3.948 -10.109 -14.418 1.00 95.31 107 ILE A N 1
ATOM 888 C CA . ILE A 1 107 ? 4.521 -10.612 -15.664 1.00 95.31 107 ILE A CA 1
ATOM 889 C C . ILE A 1 107 ? 6.016 -10.308 -15.614 1.00 95.31 107 ILE A C 1
ATOM 891 O O . ILE A 1 107 ? 6.411 -9.192 -15.273 1.00 95.31 107 ILE A O 1
ATOM 895 N N . ASP A 1 108 ? 6.843 -11.308 -15.920 1.00 93.44 108 ASP A N 1
ATOM 896 C CA . ASP A 1 108 ? 8.295 -11.132 -15.907 1.00 93.44 108 ASP A CA 1
ATOM 897 C C . ASP A 1 108 ? 8.714 -10.012 -16.871 1.00 93.44 108 ASP A C 1
ATOM 899 O O . ASP A 1 108 ? 8.127 -9.845 -17.940 1.00 93.44 108 ASP A O 1
ATOM 903 N N . ASP A 1 109 ? 9.685 -9.205 -16.447 1.00 86.69 109 ASP A N 1
ATOM 904 C CA . ASP A 1 109 ? 10.163 -7.997 -17.139 1.00 86.69 109 ASP A CA 1
ATOM 905 C C . ASP A 1 109 ? 9.123 -6.895 -17.468 1.00 86.69 109 ASP A C 1
ATOM 907 O O . ASP A 1 109 ? 9.471 -5.899 -18.108 1.00 86.69 109 ASP A O 1
ATOM 911 N N . ALA A 1 110 ? 7.887 -6.979 -16.958 1.00 87.81 110 ALA A N 1
ATOM 912 C CA . ALA A 1 110 ? 6.902 -5.897 -17.026 1.00 87.81 110 ALA A CA 1
ATOM 913 C C . ALA A 1 110 ? 6.756 -5.189 -15.668 1.00 87.81 110 ALA A C 1
ATOM 915 O O . ALA A 1 110 ? 6.685 -5.824 -14.618 1.00 87.81 110 ALA A O 1
ATOM 916 N N . ASN A 1 111 ? 6.698 -3.855 -15.679 1.00 83.88 111 ASN A N 1
ATOM 917 C CA . ASN A 1 111 ? 6.480 -3.047 -14.470 1.00 83.88 111 ASN A CA 1
ATOM 918 C C . ASN A 1 111 ? 5.238 -2.150 -14.584 1.00 83.88 111 ASN A C 1
ATOM 920 O O . ASN A 1 111 ? 4.960 -1.372 -13.687 1.00 83.88 111 ASN A O 1
ATOM 924 N N . ASP A 1 112 ? 4.474 -2.235 -15.663 1.00 91.56 112 ASP A N 1
ATOM 925 C CA . ASP A 1 112 ? 3.277 -1.430 -15.914 1.00 91.56 112 ASP A CA 1
ATOM 926 C C . ASP A 1 112 ? 1.970 -2.197 -15.666 1.00 91.56 112 ASP A C 1
ATOM 928 O O . ASP A 1 112 ? 0.885 -1.617 -15.757 1.00 91.56 112 ASP A O 1
ATOM 932 N N . VAL A 1 113 ? 2.061 -3.477 -15.285 1.00 97.44 113 VAL A N 1
ATOM 933 C CA . VAL A 1 113 ? 0.889 -4.317 -15.034 1.00 97.44 113 VAL A CA 1
ATOM 934 C C . VAL A 1 113 ? 0.190 -3.879 -13.757 1.00 97.44 113 VAL A C 1
ATOM 936 O O . VAL A 1 113 ? 0.745 -3.966 -12.661 1.00 97.44 113 VAL A O 1
ATOM 939 N N . VAL A 1 114 ? -1.039 -3.397 -13.904 1.00 98.19 114 VAL A N 1
ATOM 940 C CA . VAL A 1 114 ? -1.881 -2.930 -12.801 1.00 98.19 114 VAL A CA 1
ATOM 941 C C . VAL A 1 114 ? -2.330 -4.110 -11.944 1.00 98.19 114 VAL A C 1
ATOM 943 O O . VAL A 1 114 ? -2.721 -5.145 -12.471 1.00 98.19 114 VAL A O 1
ATOM 946 N N . ILE A 1 115 ? -2.322 -3.931 -10.624 1.00 98.56 115 ILE A N 1
ATOM 947 C CA . ILE A 1 115 ? -2.980 -4.829 -9.673 1.00 98.56 115 ILE A CA 1
ATOM 948 C C . ILE A 1 115 ? -4.359 -4.227 -9.360 1.00 98.56 115 ILE A C 1
ATOM 950 O O . ILE A 1 115 ? -4.418 -3.180 -8.705 1.00 98.56 115 ILE A O 1
ATOM 954 N N . PRO A 1 116 ? -5.468 -4.838 -9.812 1.00 98.44 116 PRO A N 1
ATOM 955 C CA . PRO A 1 116 ? -6.809 -4.331 -9.547 1.00 98.44 116 PRO A CA 1
ATOM 956 C C . PRO A 1 116 ? -7.108 -4.249 -8.046 1.00 98.44 116 PRO A C 1
ATOM 958 O O . PRO A 1 116 ? -6.804 -5.169 -7.287 1.00 98.44 116 PRO A O 1
ATOM 961 N N . ASN A 1 117 ? -7.787 -3.180 -7.615 1.00 98.56 117 ASN A N 1
ATOM 962 C CA . ASN A 1 117 ? -8.233 -3.054 -6.223 1.00 98.56 117 ASN A CA 1
ATOM 963 C C . ASN A 1 117 ? -9.130 -4.224 -5.795 1.00 98.56 117 ASN A C 1
ATOM 965 O O . ASN A 1 117 ? -9.065 -4.631 -4.642 1.00 98.56 117 ASN A O 1
ATOM 969 N N . ASP A 1 118 ? -9.917 -4.802 -6.705 1.00 98.31 118 ASP A N 1
ATOM 970 C CA . ASP A 1 118 ? -10.743 -5.973 -6.398 1.00 98.31 118 ASP A CA 1
ATOM 971 C C . ASP A 1 118 ? -9.912 -7.212 -6.050 1.00 98.31 118 ASP A C 1
ATOM 973 O O . ASP A 1 118 ? -10.301 -7.969 -5.161 1.00 98.31 118 ASP A O 1
ATOM 977 N N . ASP A 1 119 ? -8.759 -7.411 -6.692 1.00 98.50 119 ASP A N 1
ATOM 978 C CA . ASP A 1 119 ? -7.859 -8.524 -6.371 1.00 98.50 119 ASP A CA 1
ATOM 979 C C . ASP A 1 119 ? -7.217 -8.310 -5.002 1.00 98.50 119 ASP A C 1
ATOM 981 O O . ASP A 1 119 ? -7.172 -9.230 -4.181 1.00 98.50 119 ASP A O 1
ATOM 985 N N . ILE A 1 120 ? -6.781 -7.073 -4.729 1.00 98.56 120 ILE A N 1
ATOM 986 C CA . ILE A 1 120 ? -6.266 -6.675 -3.415 1.00 98.56 120 ILE A CA 1
ATOM 987 C C . ILE A 1 120 ? -7.334 -6.920 -2.349 1.00 98.56 120 ILE A C 1
ATOM 989 O O . ILE A 1 120 ? -7.079 -7.625 -1.375 1.00 98.56 120 ILE A O 1
ATOM 993 N N . LYS A 1 121 ? -8.547 -6.415 -2.557 1.00 98.31 121 LYS A N 1
ATOM 994 C CA . LYS A 1 121 ? -9.663 -6.557 -1.625 1.00 98.31 121 LYS A CA 1
ATOM 995 C C . LYS A 1 121 ? -9.967 -8.024 -1.313 1.00 98.31 121 LYS A C 1
ATOM 997 O O . LYS A 1 121 ? -9.875 -8.425 -0.156 1.00 98.31 121 LYS A O 1
ATOM 1002 N N . LYS A 1 122 ? -10.217 -8.841 -2.344 1.00 97.62 122 LYS A N 1
ATOM 1003 C CA . LYS A 1 122 ? -10.528 -10.279 -2.203 1.00 97.62 122 LYS A CA 1
ATOM 1004 C C . LYS A 1 122 ? -9.430 -11.064 -1.489 1.00 97.62 122 LYS A C 1
ATOM 1006 O O . LYS A 1 122 ? -9.703 -12.097 -0.879 1.00 97.62 122 LYS A O 1
ATOM 1011 N N . TYR A 1 123 ? -8.171 -10.652 -1.629 1.00 97.81 123 TYR A N 1
ATOM 1012 C CA . TYR A 1 123 ? -7.071 -11.284 -0.909 1.00 97.81 123 TYR A CA 1
ATOM 1013 C C . TYR A 1 123 ? -7.086 -10.909 0.573 1.00 97.81 123 TYR A C 1
ATOM 1015 O O . TYR A 1 123 ? -6.958 -11.792 1.419 1.00 97.81 123 TYR A O 1
ATOM 1023 N N . PHE A 1 124 ? -7.265 -9.624 0.888 1.00 97.06 124 PHE A N 1
ATOM 1024 C CA . PHE A 1 124 ? -7.204 -9.133 2.263 1.00 97.06 124 PHE A CA 1
ATOM 1025 C C . PHE A 1 124 ? -8.447 -9.474 3.101 1.00 97.06 124 PHE A C 1
ATOM 1027 O O . PHE A 1 124 ? -8.314 -9.697 4.303 1.00 97.06 124 PHE A O 1
ATOM 1034 N N . GLU A 1 125 ? -9.626 -9.611 2.486 1.00 96.25 125 GLU A N 1
ATOM 1035 C CA . GLU A 1 125 ? -10.855 -10.079 3.156 1.00 96.25 125 GLU A CA 1
ATOM 1036 C C . GLU A 1 125 ? -10.674 -11.450 3.831 1.00 96.25 125 GLU A C 1
ATOM 1038 O O . GLU A 1 125 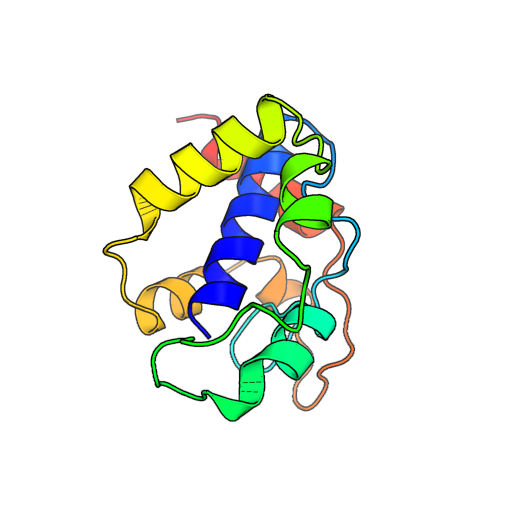? -11.257 -11.711 4.878 1.00 96.25 125 GLU A O 1
ATOM 1043 N N . ARG A 1 126 ? -9.776 -12.300 3.312 1.00 94.81 126 ARG A N 1
ATOM 1044 C CA . ARG A 1 126 ? -9.466 -13.627 3.882 1.00 94.81 126 ARG A CA 1
ATOM 1045 C C . ARG A 1 126 ? -8.861 -13.568 5.289 1.00 94.81 126 ARG A C 1
ATOM 1047 O O . ARG A 1 126 ? -8.759 -14.604 5.944 1.00 94.81 126 ARG A O 1
ATOM 1054 N N . PHE A 1 127 ? -8.410 -12.393 5.731 1.00 90.38 127 PHE A N 1
ATOM 1055 C CA . PHE A 1 127 ? -7.821 -12.183 7.054 1.00 90.38 127 PHE A CA 1
ATOM 1056 C C . PHE A 1 127 ? -8.790 -11.546 8.059 1.00 90.38 127 PHE A C 1
ATOM 1058 O O . PHE A 1 127 ? -8.400 -11.384 9.211 1.00 90.38 127 PHE A O 1
ATOM 1065 N N . LEU A 1 128 ? -10.014 -11.184 7.652 1.00 80.38 128 LEU A N 1
ATOM 1066 C CA . LEU A 1 128 ? -10.996 -10.548 8.540 1.00 80.38 128 LEU A CA 1
ATOM 1067 C C . LEU A 1 128 ? -11.800 -11.545 9.393 1.00 80.38 128 LEU A C 1
ATOM 1069 O O . LEU A 1 128 ? -12.290 -11.162 10.449 1.00 80.38 128 LEU A O 1
ATOM 1073 N N . ASP A 1 129 ? -11.877 -12.816 8.988 1.00 60.69 129 ASP A N 1
ATOM 1074 C CA . ASP A 1 129 ? -12.708 -13.843 9.641 1.00 60.69 129 ASP A CA 1
ATOM 1075 C C . ASP A 1 129 ? -11.902 -14.840 10.503 1.00 60.69 129 ASP A C 1
ATOM 1077 O O . ASP A 1 129 ? -12.035 -16.059 10.354 1.00 60.69 129 ASP A O 1
ATOM 1081 N N . LYS A 1 130 ? -11.042 -14.358 11.410 1.00 45.41 130 LYS A N 1
ATOM 1082 C CA . LYS A 1 130 ? -10.359 -15.222 12.395 1.00 45.41 130 LYS A CA 1
ATOM 1083 C C . LYS A 1 130 ? -10.387 -14.670 13.810 1.00 45.41 130 LYS A C 1
ATOM 1085 O O . LYS A 1 130 ? -10.001 -13.497 13.985 1.00 45.41 130 LYS A O 1
#